Protein AF-A0A6P1BR00-F1 (afdb_monomer_lite)

Foldseek 3Di:
DACPVQVVVVVVVLVVVQVVCQVPVQVVVVHDSNVCVSVVVQVVQCVVPVCGSRRDPPPPDD

pLDDT: mean 77.15, std 9.97, range [48.38, 89.88]

Sequence (62 aa):
LTSIPGAIVGGLIVGAGEKLAEVYLGPSIGGGIEYWFAYVLALAVLLLRPQGLFGERIIERI

Radius of gyration: 14.81 Å; chains: 1; bounding box: 42×14×38 Å

Organism: NCBI:txid2594946

Structure (mmCIF, N/CA/C/O backbone):
data_AF-A0A6P1BR00-F1
#
_entry.id   AF-A0A6P1BR00-F1
#
loop_
_atom_site.group_PDB
_atom_site.id
_atom_site.type_symbol
_atom_site.label_atom_id
_atom_site.label_alt_id
_atom_site.label_comp_id
_atom_site.label_asym_id
_atom_site.label_entity_id
_atom_site.label_seq_id
_atom_site.pdbx_PDB_ins_code
_atom_site.Cartn_x
_atom_site.Cartn_y
_atom_site.Cartn_z
_atom_site.occupancy
_atom_site.B_iso_or_equiv
_atom_site.auth_seq_id
_atom_site.auth_comp_id
_atom_site.auth_asym_id
_atom_site.auth_atom_id
_atom_site.pdbx_PDB_model_num
ATOM 1 N N . LEU A 1 1 ? -8.244 6.426 20.588 1.00 48.38 1 LEU A N 1
ATOM 2 C CA . LEU A 1 1 ? -6.928 5.771 20.353 1.00 48.38 1 LEU A CA 1
ATOM 3 C C . LEU A 1 1 ? -7.138 4.512 19.528 1.00 48.38 1 LEU A C 1
ATOM 5 O O . LEU A 1 1 ? -6.657 3.433 19.861 1.00 48.38 1 LEU A O 1
ATOM 9 N N . THR A 1 2 ? -7.948 4.627 18.490 1.00 54.97 2 THR 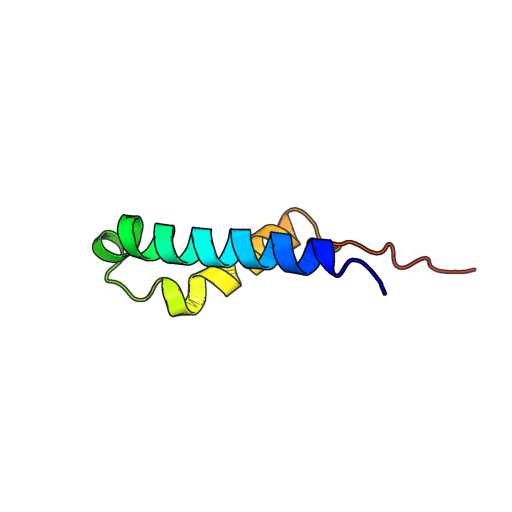A N 1
ATOM 10 C CA . THR A 1 2 ? -8.443 3.470 17.780 1.00 54.97 2 THR A CA 1
ATOM 11 C C . THR A 1 2 ? -7.382 3.013 16.789 1.00 54.97 2 THR A C 1
ATOM 13 O O . THR A 1 2 ? -6.946 3.729 15.898 1.00 54.97 2 THR A O 1
ATOM 16 N N . SER A 1 3 ? -6.862 1.826 17.103 1.00 64.38 3 SER A N 1
ATOM 17 C CA . SER A 1 3 ? -6.045 0.957 16.260 1.00 64.38 3 SER A CA 1
ATOM 18 C C . SER A 1 3 ? -4.695 1.500 15.760 1.00 64.38 3 SER A C 1
ATOM 20 O O . SER A 1 3 ? -4.310 1.207 14.631 1.00 64.38 3 SER A O 1
ATOM 22 N N . ILE A 1 4 ? -3.908 2.176 16.612 1.00 75.31 4 ILE A N 1
ATOM 23 C CA . ILE A 1 4 ? -2.485 2.497 16.326 1.00 75.31 4 ILE A CA 1
ATOM 24 C C . ILE A 1 4 ? -1.688 1.253 15.865 1.00 75.31 4 ILE A C 1
ATOM 26 O O . ILE A 1 4 ? -1.014 1.337 14.838 1.00 75.31 4 ILE A O 1
ATOM 30 N N . PRO A 1 5 ? -1.791 0.077 16.526 1.00 80.00 5 PRO A N 1
ATOM 31 C CA . PRO A 1 5 ? -1.069 -1.123 16.086 1.00 80.00 5 PRO A CA 1
ATOM 32 C C . PRO A 1 5 ? -1.514 -1.592 14.701 1.00 80.00 5 PRO A C 1
ATOM 34 O O . PRO A 1 5 ? -0.724 -2.094 13.908 1.00 80.00 5 PRO A O 1
ATOM 37 N N . GLY A 1 6 ? -2.793 -1.392 14.403 1.00 78.69 6 GLY A N 1
ATOM 38 C CA . GLY A 1 6 ? -3.383 -1.752 13.137 1.00 78.69 6 GLY A CA 1
ATOM 39 C C . GLY A 1 6 ? -2.828 -0.951 11.967 1.00 78.69 6 GLY A C 1
ATOM 40 O O . GLY A 1 6 ? -2.407 -1.524 10.961 1.00 78.69 6 GLY A O 1
ATOM 41 N N . ALA A 1 7 ? -2.783 0.371 12.122 1.00 81.25 7 ALA A N 1
ATOM 42 C CA . ALA A 1 7 ? -2.212 1.266 11.122 1.00 81.25 7 ALA A CA 1
ATOM 43 C C . ALA A 1 7 ? -0.737 0.934 10.836 1.00 81.25 7 ALA A C 1
ATOM 45 O O . ALA A 1 7 ? -0.320 0.955 9.680 1.00 81.25 7 ALA A O 1
ATOM 46 N N . ILE A 1 8 ? 0.026 0.548 11.866 1.00 85.75 8 ILE A N 1
ATOM 47 C CA . ILE A 1 8 ? 1.425 0.120 11.723 1.00 85.75 8 ILE A CA 1
ATOM 48 C C . ILE A 1 8 ? 1.520 -1.156 10.878 1.00 85.75 8 ILE A C 1
ATOM 50 O O . ILE A 1 8 ? 2.275 -1.195 9.909 1.00 85.75 8 ILE A O 1
ATOM 54 N N . VAL A 1 9 ? 0.733 -2.188 11.196 1.00 85.69 9 VAL A N 1
ATOM 55 C CA . VAL A 1 9 ? 0.741 -3.452 10.439 1.00 85.69 9 VAL A CA 1
ATOM 56 C C . VAL A 1 9 ? 0.279 -3.238 8.995 1.00 85.69 9 VAL A C 1
ATOM 58 O O . VAL A 1 9 ? 0.897 -3.761 8.070 1.00 85.69 9 VAL A O 1
ATOM 61 N N . GLY A 1 10 ? -0.763 -2.428 8.785 1.00 84.25 10 GLY A N 1
ATOM 62 C CA . GLY A 1 10 ? -1.246 -2.078 7.449 1.00 84.25 10 GLY A CA 1
ATOM 63 C C . GLY A 1 10 ? -0.185 -1.353 6.620 1.00 84.25 10 GLY A C 1
ATOM 64 O O . GLY A 1 10 ? 0.064 -1.739 5.480 1.00 84.25 10 GLY A O 1
ATOM 65 N N . GLY A 1 11 ? 0.493 -0.363 7.209 1.00 85.38 11 GLY A N 1
ATOM 66 C CA . GLY A 1 11 ? 1.580 0.365 6.552 1.00 85.38 11 GLY A CA 1
ATOM 67 C C . GLY A 1 11 ? 2.767 -0.529 6.186 1.00 85.38 11 GLY A C 1
ATOM 68 O O . GLY A 1 11 ? 3.297 -0.414 5.083 1.00 85.38 11 GLY A O 1
ATOM 69 N N . LEU A 1 12 ? 3.146 -1.467 7.062 1.00 88.62 12 LEU A N 1
ATOM 70 C CA . LEU A 1 12 ? 4.228 -2.421 6.791 1.00 88.62 12 LEU A CA 1
ATOM 71 C C . LEU A 1 12 ? 3.894 -3.375 5.637 1.00 88.62 12 LEU A C 1
ATOM 73 O O . LEU A 1 12 ? 4.751 -3.626 4.792 1.00 88.62 12 LEU A O 1
ATOM 77 N N . ILE A 1 13 ? 2.658 -3.879 5.570 1.00 86.50 13 ILE A N 1
ATOM 78 C CA . ILE A 1 13 ? 2.212 -4.756 4.476 1.00 86.50 13 ILE A CA 1
ATOM 79 C C . ILE A 1 13 ? 2.208 -3.997 3.145 1.00 86.50 13 ILE A C 1
ATOM 81 O O . ILE A 1 13 ? 2.694 -4.523 2.144 1.00 86.50 13 ILE A O 1
ATOM 85 N N . VAL A 1 14 ? 1.692 -2.764 3.135 1.00 86.12 14 VAL A N 1
ATOM 86 C CA . VAL A 1 14 ? 1.638 -1.924 1.927 1.00 86.12 14 VAL A CA 1
ATOM 87 C C . VAL A 1 14 ? 3.050 -1.612 1.434 1.00 86.12 14 VAL A C 1
ATOM 89 O O . VAL A 1 14 ? 3.351 -1.879 0.275 1.00 86.12 14 VAL A O 1
ATOM 92 N N . GLY A 1 15 ? 3.935 -1.129 2.313 1.00 86.88 15 GLY A N 1
ATOM 93 C CA . GLY A 1 15 ? 5.305 -0.770 1.938 1.00 86.88 15 GLY A CA 1
ATOM 94 C C . GLY A 1 15 ? 6.137 -1.966 1.466 1.00 86.88 15 GLY A C 1
ATOM 95 O O . GLY A 1 15 ? 6.881 -1.859 0.492 1.00 86.88 15 GLY A O 1
ATOM 96 N N . ALA A 1 16 ? 5.979 -3.132 2.102 1.00 89.88 16 ALA A N 1
ATOM 97 C CA . ALA A 1 16 ? 6.620 -4.361 1.638 1.00 89.88 16 ALA A CA 1
ATOM 98 C C . ALA A 1 16 ? 6.069 -4.811 0.275 1.00 89.88 16 ALA A C 1
ATOM 100 O O . ALA A 1 16 ? 6.840 -5.186 -0.607 1.00 89.88 16 ALA A O 1
ATOM 101 N N . GLY A 1 17 ? 4.749 -4.742 0.083 1.00 86.44 17 GLY A N 1
ATOM 102 C CA . GLY A 1 17 ? 4.100 -5.072 -1.185 1.00 86.44 17 GLY A CA 1
ATOM 103 C C . GLY A 1 17 ? 4.540 -4.160 -2.328 1.00 86.44 17 GLY A C 1
ATOM 104 O O . GLY A 1 17 ? 4.782 -4.649 -3.426 1.00 86.44 17 GLY A O 1
ATOM 105 N N . GLU A 1 18 ? 4.707 -2.867 -2.061 1.00 86.19 18 GLU A N 1
ATOM 106 C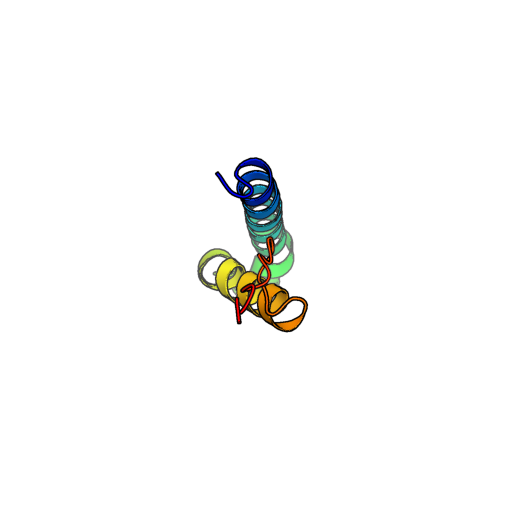 CA . GLU A 1 18 ? 5.146 -1.873 -3.043 1.00 86.19 18 GLU A CA 1
ATOM 107 C C . GLU A 1 18 ? 6.557 -2.173 -3.554 1.00 86.19 18 GLU A C 1
ATOM 109 O O . GLU A 1 18 ? 6.760 -2.302 -4.760 1.00 86.19 18 GLU A O 1
ATOM 114 N N . LYS A 1 19 ? 7.514 -2.413 -2.648 1.00 85.81 19 LYS A N 1
ATOM 115 C CA . LYS A 1 19 ? 8.888 -2.768 -3.034 1.00 85.81 19 LYS A CA 1
ATOM 116 C C . LYS A 1 19 ? 8.988 -4.134 -3.709 1.00 85.81 19 LYS A C 1
ATOM 118 O O . LYS A 1 19 ? 9.795 -4.310 -4.618 1.00 85.81 19 LYS A O 1
ATOM 123 N N . LEU A 1 20 ? 8.165 -5.105 -3.314 1.00 86.44 20 LEU A N 1
ATOM 124 C CA . LEU A 1 20 ? 8.101 -6.389 -4.017 1.00 86.44 20 LEU A CA 1
ATOM 125 C C . LEU A 1 20 ? 7.501 -6.227 -5.420 1.00 86.44 20 LEU A C 1
ATOM 127 O O . LEU A 1 20 ? 8.017 -6.804 -6.375 1.00 86.44 20 LEU A O 1
ATOM 131 N N . ALA A 1 21 ? 6.455 -5.419 -5.576 1.00 83.19 21 ALA A N 1
ATOM 132 C CA . ALA A 1 21 ? 5.855 -5.151 -6.876 1.00 83.19 21 ALA A CA 1
ATOM 133 C C . ALA A 1 21 ? 6.818 -4.389 -7.799 1.00 83.19 21 ALA A C 1
ATOM 135 O O . ALA A 1 21 ? 6.941 -4.746 -8.967 1.00 83.19 21 ALA A O 1
ATOM 136 N N . GLU A 1 22 ? 7.550 -3.402 -7.285 1.00 81.50 22 GLU A N 1
ATOM 137 C CA . GLU A 1 22 ? 8.623 -2.707 -8.007 1.00 81.50 22 GLU A CA 1
ATOM 138 C C . GLU A 1 22 ? 9.645 -3.707 -8.563 1.00 81.50 22 GLU A C 1
ATOM 140 O O . GLU A 1 22 ? 9.935 -3.711 -9.756 1.00 81.50 22 GLU A O 1
ATOM 145 N N . VAL A 1 23 ? 10.167 -4.596 -7.715 1.00 83.81 23 VAL A N 1
ATOM 146 C CA . VAL A 1 23 ? 11.258 -5.503 -8.098 1.00 83.81 23 VAL A CA 1
ATOM 147 C C . VAL A 1 23 ? 10.793 -6.582 -9.080 1.00 83.81 23 VAL A C 1
ATOM 149 O O . VAL A 1 23 ? 11.505 -6.890 -10.034 1.00 83.81 23 VAL A O 1
ATOM 152 N N . TYR A 1 24 ? 9.611 -7.163 -8.862 1.00 83.56 24 TYR A N 1
ATOM 153 C CA . TYR A 1 24 ? 9.129 -8.291 -9.668 1.00 83.56 24 TYR A CA 1
ATOM 154 C C . TYR A 1 24 ? 8.324 -7.858 -10.893 1.00 83.56 24 TYR A C 1
ATOM 156 O O . TYR A 1 24 ? 8.486 -8.420 -11.976 1.00 83.56 24 TYR A O 1
ATOM 164 N N . LEU A 1 25 ? 7.438 -6.875 -10.733 1.00 79.38 25 LEU A N 1
ATOM 165 C CA . LEU A 1 25 ? 6.570 -6.403 -11.807 1.00 79.38 25 LEU A CA 1
ATOM 166 C C . LEU A 1 25 ? 7.131 -5.162 -12.499 1.00 79.38 25 LEU A C 1
ATOM 168 O O . LEU A 1 25 ? 6.922 -5.032 -13.702 1.00 79.38 25 LEU A O 1
ATOM 172 N N . GLY A 1 26 ? 7.880 -4.296 -11.811 1.00 78.31 26 GLY A N 1
ATOM 173 C CA . GLY A 1 26 ? 8.424 -3.057 -12.384 1.00 78.31 26 GLY A CA 1
ATOM 174 C C . GLY A 1 26 ? 9.124 -3.246 -13.735 1.00 78.31 26 GLY A C 1
ATOM 175 O O . GLY A 1 26 ? 8.737 -2.568 -14.688 1.00 78.31 26 GLY A O 1
ATOM 176 N N . PRO A 1 27 ? 10.050 -4.211 -13.901 1.00 77.62 27 PRO A N 1
ATOM 177 C CA . PRO A 1 27 ? 10.697 -4.464 -15.191 1.00 77.62 27 PRO A CA 1
ATOM 178 C C . PRO A 1 27 ? 9.735 -4.919 -16.300 1.00 77.62 27 PRO A C 1
ATOM 180 O O . PRO A 1 27 ? 9.997 -4.678 -17.475 1.00 77.62 27 PRO A O 1
ATOM 183 N N . SER A 1 28 ? 8.618 -5.559 -15.942 1.00 78.50 28 SER A N 1
ATOM 184 C CA . SER A 1 28 ? 7.639 -6.100 -16.895 1.00 78.50 28 SER A CA 1
ATOM 185 C C . SER A 1 28 ? 6.624 -5.058 -17.376 1.00 78.50 28 SER A C 1
ATOM 187 O O . SER A 1 28 ? 6.086 -5.206 -18.470 1.00 78.50 28 SER A O 1
ATOM 189 N N . ILE A 1 29 ? 6.352 -4.013 -16.580 1.00 76.81 29 ILE A N 1
ATOM 190 C CA . ILE A 1 29 ? 5.343 -2.979 -16.898 1.00 76.81 29 ILE A CA 1
ATOM 191 C C . ILE A 1 29 ? 5.966 -1.629 -17.296 1.00 76.81 29 ILE A C 1
ATOM 193 O O . ILE A 1 29 ? 5.249 -0.659 -17.521 1.00 76.81 29 ILE A O 1
ATOM 197 N N . GLY A 1 30 ? 7.295 -1.560 -17.418 1.00 77.50 30 GLY A N 1
ATOM 198 C CA . GLY A 1 30 ? 8.010 -0.341 -17.820 1.00 77.50 30 GLY A CA 1
ATOM 199 C C . GLY A 1 30 ? 8.392 0.593 -16.665 1.00 77.50 30 GLY A C 1
ATOM 200 O O . GLY A 1 30 ? 8.780 1.732 -16.911 1.00 77.50 30 GLY A O 1
ATOM 201 N N . GLY A 1 31 ? 8.332 0.108 -15.422 1.00 76.69 31 GLY A N 1
ATOM 202 C CA . GLY A 1 31 ? 8.692 0.850 -14.212 1.00 76.69 31 GLY A CA 1
ATOM 203 C C . GLY A 1 31 ? 7.584 1.766 -13.681 1.00 76.69 31 GLY A C 1
ATOM 204 O O . GLY A 1 31 ? 6.496 1.865 -14.244 1.00 76.69 31 GLY A O 1
ATOM 205 N N . GLY A 1 32 ? 7.855 2.425 -12.549 1.00 78.44 32 GLY A N 1
ATOM 206 C CA . GLY A 1 32 ? 6.952 3.421 -11.958 1.00 78.44 32 GLY A CA 1
ATOM 207 C C . GLY A 1 32 ? 5.769 2.849 -11.172 1.00 78.44 32 GLY A C 1
ATOM 208 O O . GLY A 1 32 ? 4.809 3.573 -10.918 1.00 78.44 32 GLY A O 1
ATOM 209 N N . ILE A 1 33 ? 5.829 1.570 -10.786 1.00 79.62 33 ILE A N 1
ATOM 210 C CA . ILE A 1 33 ? 4.825 0.921 -9.932 1.00 79.62 33 ILE A CA 1
ATOM 211 C C . ILE A 1 33 ? 4.749 1.600 -8.558 1.00 79.62 33 ILE A C 1
ATOM 213 O O . ILE A 1 33 ? 3.644 1.828 -8.066 1.00 79.62 33 ILE A O 1
ATOM 217 N N . GLU A 1 34 ? 5.885 2.011 -7.986 1.00 77.56 34 GLU A N 1
ATOM 218 C CA . GLU A 1 34 ? 5.956 2.724 -6.701 1.00 77.56 34 GLU A CA 1
ATOM 219 C C . GLU A 1 34 ? 5.037 3.955 -6.609 1.00 77.56 34 GLU A C 1
ATOM 221 O O . GLU A 1 34 ? 4.501 4.250 -5.546 1.00 77.56 34 GLU A O 1
ATOM 226 N N . TYR A 1 35 ? 4.766 4.654 -7.717 1.00 80.06 35 TYR A N 1
ATOM 227 C CA . TYR A 1 35 ? 3.999 5.904 -7.672 1.00 80.06 35 TYR A CA 1
ATOM 228 C C . TYR A 1 35 ? 2.487 5.724 -7.487 1.00 80.06 35 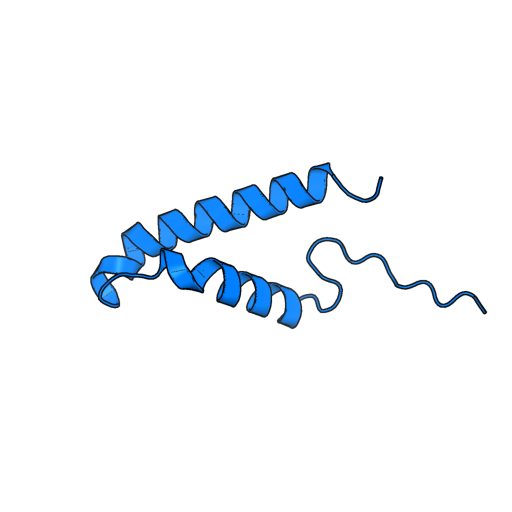TYR A C 1
ATOM 230 O O . TYR A 1 35 ? 1.816 6.637 -7.006 1.00 80.06 35 TYR A O 1
ATOM 238 N N . TRP A 1 36 ? 1.926 4.586 -7.899 1.00 82.81 36 TRP A N 1
ATOM 239 C CA . TRP A 1 36 ? 0.470 4.378 -7.935 1.00 82.81 36 TRP A CA 1
ATOM 240 C C . TRP A 1 36 ? 0.019 3.066 -7.287 1.00 82.81 36 TRP A C 1
ATOM 242 O O . TRP A 1 36 ? -1.173 2.899 -7.009 1.00 82.81 36 TRP A O 1
ATOM 252 N N . PHE A 1 37 ? 0.943 2.150 -6.991 1.00 83.62 37 PHE A N 1
ATOM 253 C CA . PHE A 1 37 ? 0.629 0.849 -6.409 1.00 83.62 37 PHE A CA 1
ATOM 254 C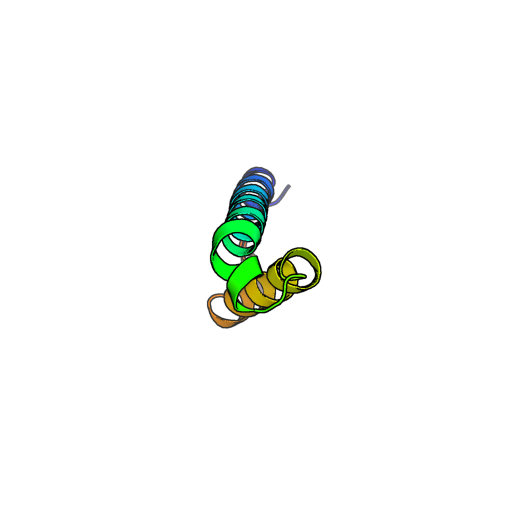 C . PHE A 1 37 ? -0.044 0.958 -5.042 1.00 83.62 37 PHE A C 1
ATOM 256 O O . PHE A 1 37 ? -1.071 0.317 -4.830 1.00 83.62 37 PHE A O 1
ATOM 263 N N . ALA A 1 38 ? 0.456 1.813 -4.143 1.00 82.75 38 ALA A N 1
ATOM 264 C CA . ALA A 1 38 ? -0.178 2.041 -2.843 1.00 82.75 38 ALA A CA 1
ATOM 265 C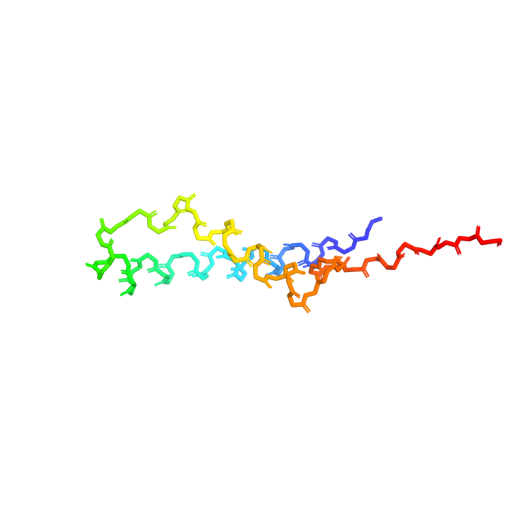 C . ALA A 1 38 ? -1.635 2.506 -2.982 1.00 82.75 38 ALA A C 1
ATOM 267 O O . ALA A 1 38 ? -2.500 2.082 -2.216 1.00 82.75 38 ALA A O 1
ATOM 268 N N . TYR A 1 39 ? -1.925 3.331 -3.991 1.00 84.31 39 TYR A N 1
ATOM 269 C CA . TYR A 1 39 ? -3.271 3.830 -4.262 1.00 84.31 39 TYR A CA 1
ATOM 270 C C . TYR A 1 39 ? -4.198 2.714 -4.759 1.00 84.31 39 TYR A C 1
ATOM 272 O O . TYR A 1 39 ? -5.318 2.565 -4.269 1.00 84.31 39 TYR A O 1
ATOM 280 N N . VAL A 1 40 ? -3.716 1.884 -5.689 1.00 85.94 40 VAL A N 1
ATOM 281 C CA . VAL A 1 40 ? -4.458 0.716 -6.192 1.00 85.94 40 VAL A CA 1
ATOM 282 C C . VAL A 1 40 ? -4.675 -0.319 -5.094 1.00 85.94 40 VAL A C 1
ATOM 284 O O . VAL A 1 40 ? -5.769 -0.866 -4.977 1.00 85.94 40 VAL A O 1
ATOM 287 N N . LEU A 1 41 ? -3.675 -0.559 -4.249 1.00 84.06 41 LEU A N 1
ATOM 288 C CA . LEU A 1 41 ? -3.777 -1.491 -3.133 1.00 84.06 41 LEU A CA 1
ATOM 289 C C . LEU A 1 41 ? -4.748 -0.972 -2.065 1.00 84.06 41 LEU A C 1
ATOM 291 O O . LEU A 1 41 ? -5.574 -1.739 -1.573 1.00 84.06 41 LEU A O 1
ATOM 295 N N . ALA A 1 42 ? -4.731 0.329 -1.768 1.00 83.44 42 ALA A N 1
ATOM 296 C CA . ALA A 1 42 ? -5.724 0.959 -0.902 1.00 83.44 42 ALA A CA 1
ATOM 297 C C . ALA A 1 42 ? -7.143 0.832 -1.480 1.00 83.44 42 ALA A C 1
ATOM 299 O O . ALA A 1 42 ? -8.055 0.425 -0.763 1.00 83.44 42 ALA A O 1
ATOM 300 N N . LEU A 1 43 ? -7.333 1.095 -2.777 1.00 85.25 43 LEU A N 1
ATOM 301 C CA . LEU A 1 43 ? -8.615 0.893 -3.462 1.00 85.25 43 LEU A CA 1
ATOM 302 C C . LEU A 1 43 ? -9.079 -0.566 -3.409 1.00 85.25 43 LEU A C 1
ATOM 304 O O . LEU A 1 43 ? -10.242 -0.821 -3.107 1.00 85.25 43 LEU A O 1
ATOM 308 N N . ALA A 1 44 ? -8.187 -1.526 -3.656 1.00 85.31 44 ALA A N 1
ATOM 309 C CA . ALA A 1 44 ? -8.497 -2.950 -3.569 1.00 85.31 44 ALA A CA 1
ATOM 310 C C . ALA A 1 44 ? -8.914 -3.350 -2.147 1.00 85.31 44 ALA A C 1
ATOM 312 O O . ALA A 1 44 ? -9.889 -4.080 -1.961 1.00 85.31 44 ALA A O 1
ATOM 313 N N . VAL A 1 45 ? -8.225 -2.825 -1.131 1.00 81.75 45 VAL A N 1
ATOM 314 C CA . VAL A 1 45 ? -8.594 -3.022 0.274 1.00 81.75 45 VAL A CA 1
ATOM 315 C C . VAL A 1 45 ? -9.959 -2.414 0.571 1.00 81.75 45 VAL A C 1
ATOM 317 O O . VAL A 1 45 ? -10.758 -3.067 1.230 1.00 81.75 45 VAL A O 1
ATOM 320 N N . LEU A 1 46 ? -10.254 -1.211 0.081 1.00 83.31 46 LEU A N 1
ATOM 321 C CA . LEU A 1 46 ? -11.559 -0.573 0.267 1.00 83.31 46 LEU A CA 1
ATOM 322 C C . LEU A 1 46 ? -12.676 -1.338 -0.450 1.00 83.31 46 LEU A C 1
ATOM 324 O O . LEU A 1 46 ? -13.766 -1.477 0.093 1.00 83.31 46 LEU A O 1
ATOM 328 N N . LEU A 1 47 ? -12.411 -1.896 -1.631 1.00 82.50 47 LEU A N 1
ATOM 329 C CA . LEU A 1 47 ? -13.373 -2.737 -2.345 1.00 82.50 47 LEU A CA 1
ATOM 330 C C . LEU A 1 47 ? -13.669 -4.038 -1.586 1.00 82.50 47 LEU A C 1
ATOM 332 O O . LEU A 1 47 ? -14.825 -4.437 -1.475 1.00 82.50 47 LEU A O 1
ATOM 336 N N . LEU A 1 48 ? -12.641 -4.689 -1.037 1.00 82.81 48 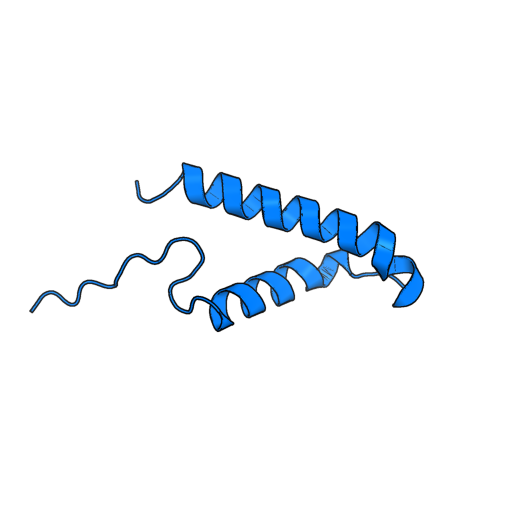LEU A N 1
ATOM 337 C CA . LEU A 1 48 ? -12.792 -5.929 -0.265 1.00 82.81 48 LEU A CA 1
ATOM 338 C C . LEU A 1 48 ? -13.305 -5.685 1.163 1.00 82.81 48 LEU A C 1
ATOM 340 O O . LEU A 1 48 ? -13.944 -6.554 1.759 1.00 82.81 48 LEU A O 1
ATOM 344 N N . ARG A 1 49 ? -13.011 -4.516 1.731 1.00 78.06 49 ARG A N 1
ATOM 345 C CA . ARG A 1 49 ? -13.420 -4.069 3.064 1.00 78.06 49 ARG A CA 1
ATOM 346 C C . ARG A 1 49 ? -13.779 -2.578 3.011 1.00 78.06 49 ARG A C 1
ATOM 348 O O . ARG A 1 49 ? -12.936 -1.739 3.333 1.00 78.06 49 ARG A O 1
ATOM 355 N N . PRO A 1 50 ? -15.045 -2.234 2.707 1.00 64.06 50 PRO A N 1
ATOM 356 C CA . PRO A 1 50 ? -15.496 -0.843 2.551 1.00 64.06 50 PRO A CA 1
ATOM 357 C C . PRO A 1 50 ? -15.418 -0.004 3.830 1.00 64.06 50 PRO A C 1
ATOM 359 O O . PRO A 1 50 ? -15.557 1.210 3.781 1.00 64.06 50 PRO A O 1
ATOM 362 N N . GLN A 1 51 ? -15.160 -0.635 4.976 1.00 64.06 51 GLN A N 1
ATOM 363 C CA . GLN A 1 51 ? -14.940 0.044 6.254 1.00 64.06 51 GLN A CA 1
ATOM 364 C C . GLN A 1 51 ? -13.456 0.417 6.474 1.00 64.06 51 GLN A C 1
ATOM 366 O O . GLN A 1 51 ? -13.098 0.962 7.511 1.00 64.06 51 GLN A O 1
ATOM 371 N N . GLY A 1 52 ? -12.576 0.134 5.507 1.00 64.25 52 GLY A N 1
ATOM 372 C CA . GLY A 1 52 ? -11.126 0.272 5.644 1.00 64.25 52 GLY A CA 1
ATOM 373 C C . GLY A 1 52 ? -10.484 -0.892 6.408 1.00 64.25 52 GLY A C 1
ATOM 374 O O . GLY A 1 52 ? -11.156 -1.786 6.928 1.00 64.25 52 GLY A O 1
ATOM 375 N N . LEU A 1 53 ? -9.148 -0.886 6.487 1.00 63.34 53 LEU A N 1
ATOM 376 C CA . LEU A 1 53 ? -8.354 -1.900 7.205 1.00 63.34 53 LEU A CA 1
ATOM 377 C C . LEU A 1 53 ? -8.731 -2.013 8.697 1.00 63.34 53 LEU A C 1
ATOM 379 O O . LEU A 1 53 ? -8.600 -3.085 9.282 1.00 63.34 53 LEU A O 1
ATOM 383 N N . PHE A 1 54 ? -9.263 -0.937 9.284 1.00 64.88 54 PHE A N 1
ATOM 384 C CA . PHE A 1 54 ? -9.709 -0.859 10.676 1.00 64.88 54 PHE A CA 1
ATOM 385 C C . PHE A 1 54 ? -11.103 -0.258 10.757 1.00 64.88 54 PHE A C 1
ATOM 387 O O . PHE A 1 54 ? -11.285 0.778 11.384 1.00 64.88 54 PHE A O 1
ATOM 394 N N . GLY A 1 55 ? -12.059 -0.921 10.101 1.00 56.81 55 GLY A N 1
ATOM 395 C CA . GLY A 1 55 ? -13.482 -0.612 10.176 1.00 56.81 55 GLY A CA 1
ATOM 396 C C . GLY A 1 55 ? -13.967 -0.421 11.600 1.00 56.81 55 GLY A C 1
ATOM 397 O O . GLY A 1 55 ? -14.384 -1.365 12.269 1.00 56.81 55 GLY A O 1
ATOM 398 N N . GLU A 1 56 ? -13.950 0.825 12.052 1.00 59.59 56 GLU A N 1
ATOM 399 C CA . GLU A 1 56 ? -14.891 1.252 13.056 1.00 59.59 56 GLU A CA 1
ATOM 400 C C . GLU A 1 56 ? -16.248 1.217 12.374 1.00 59.59 56 GLU A C 1
ATOM 402 O O . GLU A 1 56 ? -16.492 1.928 11.397 1.00 59.59 56 GLU A O 1
ATOM 407 N N . ARG A 1 57 ? -17.136 0.353 12.876 1.00 58.94 57 ARG A N 1
ATOM 408 C CA . ARG A 1 57 ? -18.555 0.513 12.587 1.00 58.94 57 ARG A CA 1
ATOM 409 C C . ARG A 1 57 ? -18.876 1.958 12.940 1.00 58.94 57 ARG A C 1
ATOM 411 O O . ARG A 1 57 ? -18.689 2.351 14.090 1.00 58.94 57 ARG A O 1
ATOM 418 N N . ILE A 1 58 ? -19.347 2.733 11.973 1.00 61.50 58 ILE A N 1
ATOM 419 C CA . ILE A 1 58 ? -20.060 3.967 12.272 1.00 61.50 58 ILE A CA 1
ATOM 420 C C . ILE A 1 58 ? -21.296 3.482 13.029 1.00 61.50 58 ILE A C 1
ATOM 422 O O . ILE A 1 58 ? -22.241 2.972 12.433 1.00 61.50 58 ILE A O 1
ATOM 426 N N . ILE A 1 59 ? -21.213 3.462 14.361 1.00 61.59 59 ILE A N 1
ATOM 427 C CA . ILE A 1 59 ? -22.346 3.133 15.213 1.00 61.59 59 ILE A CA 1
ATOM 428 C C . ILE A 1 59 ? -23.275 4.327 15.044 1.00 61.59 59 ILE A C 1
ATOM 430 O O . ILE A 1 59 ? -23.073 5.367 15.668 1.00 61.59 59 ILE A O 1
ATOM 434 N N . GLU A 1 60 ? -24.247 4.201 14.145 1.00 65.88 60 GLU A N 1
ATOM 435 C CA . GLU A 1 60 ? -25.420 5.059 14.153 1.00 65.88 60 GLU A CA 1
ATOM 436 C C . GLU A 1 60 ? -26.067 4.862 15.524 1.00 65.88 60 GLU A C 1
ATOM 438 O O . GLU A 1 60 ? -26.639 3.815 15.834 1.00 65.88 60 GLU A O 1
ATOM 443 N N . ARG A 1 61 ? -25.847 5.829 16.410 1.00 64.69 61 ARG A N 1
ATOM 444 C CA . ARG A 1 61 ? -26.503 5.859 17.705 1.00 64.69 61 ARG A CA 1
ATOM 445 C C . ARG A 1 61 ? -27.865 6.501 17.480 1.00 64.69 61 ARG A C 1
ATOM 447 O O . ARG A 1 61 ? -27.939 7.723 17.373 1.00 64.69 61 ARG A O 1
ATOM 454 N N . ILE A 1 62 ? -28.898 5.669 17.360 1.00 68.06 62 ILE A N 1
ATOM 455 C CA . ILE A 1 62 ? -30.282 6.087 17.618 1.00 68.06 62 ILE A CA 1
ATOM 456 C C . ILE A 1 62 ? -30.501 6.323 19.113 1.00 68.06 62 ILE A C 1
ATOM 458 O O . ILE A 1 62 ? -29.837 5.634 19.928 1.00 68.06 62 ILE A O 1
#

Secondary structure (DSSP, 8-state):
---HHHHHHHHHHHHHHHHHHHHHHHHHHTS-GGGTHHHHHHHHHHHH-TT-TT--------